Protein AF-A0AAV3IEU6-F1 (afdb_monomer_lite)

Radius of gyration: 14.05 Å; chains: 1; bounding box: 36×24×30 Å

Structure (mmCIF, N/CA/C/O backbone):
data_AF-A0AAV3IEU6-F1
#
_entry.id   AF-A0AAV3IEU6-F1
#
loop_
_atom_site.group_PDB
_atom_site.id
_atom_site.type_symbol
_atom_site.label_atom_id
_atom_site.label_alt_id
_atom_site.label_comp_id
_atom_site.label_asym_id
_atom_site.label_entity_id
_atom_site.label_seq_id
_atom_site.pdbx_PDB_ins_code
_atom_site.Cartn_x
_atom_site.Cartn_y
_atom_site.Cartn_z
_atom_site.occupancy
_atom_site.B_iso_or_equiv
_atom_site.auth_seq_id
_atom_site.auth_comp_id
_atom_site.auth_asym_id
_atom_site.auth_atom_id
_atom_site.pdbx_PDB_model_num
ATOM 1 N N . MET A 1 1 ? 19.255 -11.318 -11.770 1.00 84.19 1 MET A N 1
ATOM 2 C CA . MET A 1 1 ? 18.172 -12.029 -12.494 1.00 84.19 1 MET A CA 1
ATOM 3 C C . MET A 1 1 ? 16.800 -11.730 -11.890 1.00 84.19 1 MET A C 1
ATOM 5 O O . MET A 1 1 ? 15.959 -11.214 -12.611 1.00 84.19 1 MET A O 1
ATOM 9 N N . ILE A 1 2 ? 16.597 -11.945 -10.580 1.00 91.69 2 ILE A N 1
ATOM 10 C CA . ILE A 1 2 ? 15.323 -11.649 -9.889 1.00 91.69 2 ILE A CA 1
ATOM 11 C C . ILE A 1 2 ? 14.898 -10.173 -9.970 1.00 91.69 2 ILE A C 1
ATOM 13 O O . ILE A 1 2 ? 13.747 -9.879 -10.263 1.00 91.69 2 ILE A O 1
ATOM 17 N N . GLU A 1 3 ? 15.838 -9.243 -9.801 1.00 91.94 3 GLU A N 1
ATOM 18 C CA . GLU A 1 3 ? 15.566 -7.804 -9.874 1.00 91.94 3 GLU A CA 1
ATOM 19 C C . GLU A 1 3 ? 14.980 -7.386 -11.232 1.00 91.94 3 GLU A C 1
ATOM 21 O O . GLU A 1 3 ? 13.992 -6.661 -11.282 1.00 91.94 3 GLU A O 1
ATOM 26 N N . ASN A 1 4 ? 15.542 -7.883 -12.338 1.00 90.50 4 ASN A N 1
ATOM 27 C CA . ASN A 1 4 ? 15.050 -7.570 -13.683 1.00 90.50 4 ASN A CA 1
ATOM 28 C C . ASN A 1 4 ? 13.661 -8.161 -13.936 1.00 90.50 4 ASN A C 1
ATOM 30 O O . ASN A 1 4 ? 12.842 -7.518 -14.585 1.00 90.50 4 ASN A O 1
ATOM 34 N N . TYR A 1 5 ? 13.385 -9.355 -13.404 1.00 91.75 5 TYR A N 1
ATOM 35 C CA . TYR A 1 5 ? 12.052 -9.951 -13.464 1.00 91.75 5 TYR A CA 1
ATOM 36 C C . TYR A 1 5 ? 11.022 -9.082 -12.729 1.00 91.75 5 TYR A C 1
ATOM 38 O O . TYR A 1 5 ? 9.998 -8.726 -13.304 1.00 91.75 5 TYR A O 1
ATOM 46 N N . ILE A 1 6 ? 11.331 -8.669 -11.494 1.00 91.19 6 ILE A N 1
ATOM 47 C CA . ILE A 1 6 ? 10.476 -7.778 -10.696 1.00 91.19 6 ILE A CA 1
ATOM 48 C C . ILE A 1 6 ? 10.249 -6.451 -11.429 1.00 91.19 6 ILE A C 1
ATOM 50 O O . ILE A 1 6 ? 9.108 -6.021 -11.576 1.00 91.19 6 ILE A O 1
ATOM 54 N N . LYS A 1 7 ? 11.314 -5.821 -11.941 1.00 89.06 7 LYS A N 1
ATOM 55 C CA . LYS A 1 7 ? 11.208 -4.589 -12.741 1.00 89.06 7 LYS A CA 1
ATOM 56 C C . LYS A 1 7 ? 10.298 -4.773 -13.957 1.00 89.06 7 LYS A C 1
ATOM 58 O O . LYS A 1 7 ? 9.500 -3.886 -14.240 1.00 89.06 7 LYS A O 1
ATOM 63 N N . GLY A 1 8 ? 10.390 -5.919 -14.635 1.00 89.94 8 GLY A N 1
ATOM 64 C CA . 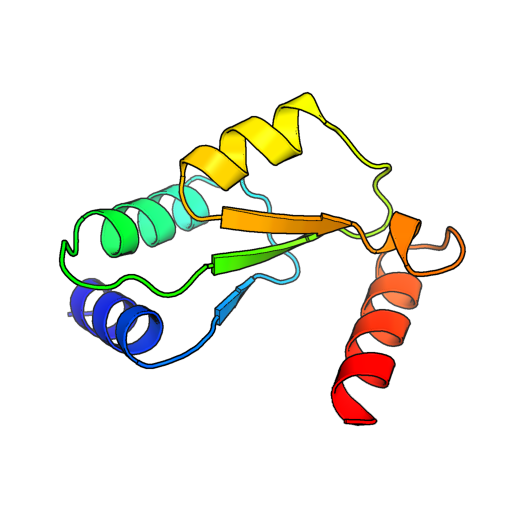GLY A 1 8 ? 9.515 -6.284 -15.748 1.00 89.94 8 GLY A CA 1
ATOM 65 C C . GLY A 1 8 ? 8.044 -6.291 -15.337 1.00 89.94 8 GLY A C 1
ATOM 66 O O . GLY A 1 8 ? 7.275 -5.502 -15.878 1.00 89.94 8 GLY A O 1
ATOM 67 N N . VAL A 1 9 ? 7.685 -7.082 -14.320 1.00 90.62 9 VAL A N 1
ATOM 68 C CA . VAL A 1 9 ? 6.300 -7.195 -13.820 1.00 90.62 9 VAL A CA 1
ATOM 69 C C . VAL A 1 9 ? 5.725 -5.830 -13.441 1.00 90.62 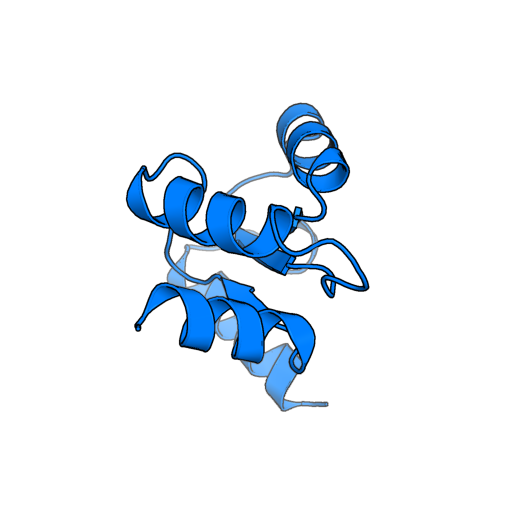9 VAL A C 1
ATOM 71 O O . VAL A 1 9 ? 4.646 -5.460 -13.878 1.00 90.62 9 VAL A O 1
ATOM 74 N N . PHE A 1 10 ? 6.457 -5.028 -12.671 1.00 89.81 10 PHE A N 1
ATOM 75 C CA . PHE A 1 10 ? 5.965 -3.716 -12.237 1.00 89.81 10 PHE A CA 1
ATOM 76 C C . PHE A 1 10 ? 5.918 -2.658 -13.357 1.00 89.81 10 PHE A C 1
ATOM 78 O O . PHE A 1 10 ? 5.296 -1.606 -13.193 1.00 89.81 10 PHE A O 1
ATOM 85 N N . SER A 1 11 ? 6.587 -2.900 -14.488 1.00 86.69 11 SER A N 1
ATOM 86 C CA . SER A 1 11 ? 6.485 -2.042 -15.673 1.00 86.69 11 SER A CA 1
ATOM 87 C C . SER A 1 11 ? 5.259 -2.381 -16.529 1.00 86.69 11 SER A C 1
ATOM 89 O O . SER A 1 11 ? 4.650 -1.489 -17.122 1.00 86.69 11 SER A O 1
ATOM 91 N N . THR A 1 12 ? 4.867 -3.659 -16.568 1.00 89.06 12 THR A N 1
ATOM 92 C CA . THR A 1 12 ? 3.782 -4.174 -17.415 1.00 89.06 12 THR A CA 1
ATOM 93 C C . THR A 1 12 ? 2.452 -4.296 -16.693 1.00 89.06 12 THR A C 1
ATOM 95 O O . THR A 1 12 ? 1.410 -4.088 -17.315 1.00 89.06 12 THR A O 1
ATOM 98 N N . ASP A 1 13 ? 2.453 -4.541 -15.387 1.00 90.00 13 ASP A N 1
ATOM 99 C CA . ASP A 1 13 ? 1.278 -4.931 -14.612 1.00 90.00 13 ASP A CA 1
ATOM 100 C C . ASP A 1 13 ? 1.011 -3.968 -13.453 1.00 90.00 13 ASP A C 1
ATOM 102 O O . ASP A 1 13 ? 1.913 -3.333 -12.905 1.00 90.00 13 ASP A O 1
ATOM 106 N N . THR A 1 14 ? -0.260 -3.846 -13.072 1.00 89.44 14 THR A N 1
ATOM 107 C CA . THR A 1 14 ? -0.633 -3.143 -11.840 1.00 89.44 14 THR A CA 1
ATOM 108 C C . THR A 1 14 ? -0.424 -4.089 -10.666 1.00 89.44 14 THR A C 1
ATOM 110 O O . THR A 1 14 ? -1.023 -5.162 -10.624 1.00 89.44 14 THR A O 1
ATOM 113 N N . VAL A 1 15 ? 0.400 -3.685 -9.699 1.00 91.12 15 VAL A N 1
ATOM 114 C CA . VAL A 1 15 ? 0.766 -4.531 -8.558 1.00 91.12 15 VAL A CA 1
ATOM 115 C C . VAL A 1 15 ? 0.117 -4.023 -7.274 1.00 91.12 15 VAL A C 1
ATOM 117 O O . VAL A 1 15 ? 0.167 -2.831 -6.964 1.00 91.12 15 VAL A O 1
ATOM 120 N N . ILE A 1 16 ? -0.458 -4.957 -6.511 1.00 92.56 16 ILE A N 1
ATOM 121 C CA . ILE A 1 16 ? -0.989 -4.728 -5.166 1.00 92.56 16 ILE A CA 1
ATOM 122 C C . ILE A 1 16 ? -0.135 -5.511 -4.164 1.00 92.56 16 ILE A C 1
ATOM 124 O O . ILE A 1 16 ? -0.004 -6.729 -4.266 1.00 92.56 16 ILE A O 1
ATOM 128 N N . LEU A 1 17 ? 0.423 -4.815 -3.177 1.00 92.38 17 LEU A N 1
ATOM 129 C CA . LEU A 1 17 ? 1.150 -5.403 -2.054 1.00 92.38 17 LEU A CA 1
ATOM 130 C C . LEU A 1 17 ? 0.187 -5.639 -0.879 1.00 92.38 17 LEU A C 1
ATOM 132 O O . LEU A 1 17 ? -0.450 -4.702 -0.391 1.00 92.38 17 LEU A O 1
ATOM 136 N N . LEU A 1 18 ? 0.092 -6.896 -0.431 1.00 91.50 18 LEU A N 1
ATOM 137 C CA . LEU A 1 18 ? -0.833 -7.370 0.606 1.00 91.50 18 LEU A CA 1
ATOM 138 C C . LEU A 1 18 ? -0.079 -8.105 1.717 1.00 91.50 18 LEU A C 1
ATOM 140 O O . LEU A 1 18 ? 0.762 -8.946 1.422 1.00 91.50 18 LEU A O 1
ATOM 144 N N . GLY A 1 19 ? -0.413 -7.838 2.982 1.00 86.56 19 GLY A N 1
ATOM 145 C CA . GLY A 1 19 ? 0.124 -8.594 4.126 1.00 86.56 19 GLY A CA 1
ATOM 146 C C . GLY A 1 19 ? 1.576 -8.277 4.500 1.00 86.56 19 GLY A C 1
ATOM 147 O O . GLY A 1 19 ? 2.166 -8.980 5.314 1.00 86.56 19 GLY A O 1
ATOM 148 N N . TYR A 1 20 ? 2.147 -7.217 3.932 1.00 89.62 20 TYR A N 1
ATOM 149 C CA . TYR A 1 20 ? 3.499 -6.757 4.239 1.00 89.62 20 TYR A CA 1
ATOM 150 C C . TYR A 1 20 ? 3.478 -5.480 5.077 1.00 89.62 20 TYR A C 1
ATOM 152 O O . TYR A 1 20 ? 2.427 -4.889 5.319 1.00 89.62 20 TYR A O 1
ATOM 160 N N . SER A 1 21 ? 4.661 -5.021 5.483 1.00 88.56 21 SER A N 1
ATOM 161 C CA . SER A 1 21 ? 4.864 -3.678 6.020 1.00 88.56 21 SER A CA 1
ATOM 162 C C . SER A 1 21 ? 5.749 -2.861 5.084 1.00 88.56 21 SER A C 1
ATOM 164 O O . SER A 1 21 ? 6.794 -3.334 4.647 1.00 88.56 21 SER A O 1
ATOM 166 N N . LEU A 1 22 ? 5.401 -1.594 4.843 1.00 87.56 22 LEU A N 1
ATOM 167 C CA . LEU A 1 22 ? 6.284 -0.653 4.136 1.00 87.56 22 LEU A CA 1
ATOM 168 C C . LEU A 1 22 ? 7.556 -0.315 4.936 1.00 87.56 22 LEU A C 1
ATOM 170 O O . LEU A 1 22 ? 8.504 0.247 4.387 1.00 87.56 22 LEU A O 1
ATOM 174 N N . SER A 1 23 ? 7.600 -0.653 6.231 1.00 88.19 23 SER A N 1
ATOM 175 C CA . SER A 1 23 ? 8.815 -0.536 7.040 1.00 88.19 23 SER A CA 1
ATOM 176 C C . SER A 1 23 ? 9.816 -1.676 6.806 1.00 88.19 23 SER A C 1
ATOM 178 O O . SER A 1 23 ? 10.992 -1.480 7.128 1.00 88.19 23 SER A O 1
ATOM 180 N N . ASP A 1 24 ? 9.386 -2.800 6.219 1.00 91.75 24 ASP A N 1
ATOM 181 C CA . ASP A 1 24 ? 10.208 -3.986 5.951 1.00 91.75 24 ASP A CA 1
ATOM 182 C C . ASP A 1 24 ? 11.348 -3.672 4.965 1.00 91.75 24 ASP A C 1
ATOM 184 O O . ASP A 1 24 ? 11.162 -2.990 3.952 1.00 91.75 24 ASP A O 1
ATOM 188 N N . GLN A 1 25 ? 12.554 -4.151 5.273 1.00 92.81 25 GLN A N 1
ATOM 189 C CA . GLN A 1 25 ? 13.749 -3.872 4.478 1.00 92.81 25 GLN A CA 1
ATOM 190 C C . GLN A 1 25 ? 13.699 -4.513 3.085 1.00 92.81 25 GLN A C 1
ATOM 192 O O . GLN A 1 25 ? 14.126 -3.882 2.116 1.00 92.81 25 GLN A O 1
ATOM 197 N N . ASN A 1 26 ? 13.140 -5.715 2.960 1.00 92.69 26 ASN A N 1
ATOM 198 C CA . ASN A 1 26 ? 12.990 -6.411 1.685 1.00 92.69 26 ASN A CA 1
ATOM 199 C C . ASN A 1 26 ? 11.965 -5.696 0.801 1.00 92.69 26 ASN A C 1
ATOM 201 O O . ASN A 1 26 ? 12.209 -5.485 -0.385 1.00 92.69 26 ASN A O 1
ATOM 205 N N . VAL A 1 27 ? 10.851 -5.237 1.382 1.00 91.88 27 VAL A N 1
ATOM 206 C CA . VAL A 1 27 ? 9.837 -4.449 0.657 1.00 91.88 27 VAL A CA 1
ATOM 207 C C . VAL A 1 27 ? 10.432 -3.136 0.154 1.00 91.88 27 VAL A C 1
ATOM 209 O O . VAL A 1 27 ? 10.271 -2.789 -1.016 1.00 91.88 27 VAL A O 1
ATOM 212 N N . LYS A 1 28 ? 11.181 -2.423 1.004 1.00 90.94 28 LYS A N 1
ATOM 213 C CA . LYS A 1 28 ? 11.901 -1.202 0.607 1.00 90.94 28 LYS A CA 1
ATOM 214 C C . LYS A 1 28 ? 12.902 -1.462 -0.515 1.00 90.94 28 LYS A C 1
ATOM 216 O O . LYS A 1 28 ? 13.007 -0.642 -1.424 1.00 90.94 28 LYS A O 1
ATOM 221 N N . GLN A 1 29 ? 13.624 -2.581 -0.463 1.00 91.88 29 GLN A N 1
ATOM 222 C CA . GLN A 1 29 ? 14.566 -2.965 -1.511 1.00 91.88 29 GLN A CA 1
ATOM 223 C C . GLN A 1 29 ? 13.846 -3.229 -2.838 1.00 91.88 29 GLN A C 1
ATOM 225 O O . GLN A 1 29 ? 14.244 -2.663 -3.853 1.00 91.88 29 GLN A O 1
ATOM 230 N N . ILE A 1 30 ? 12.756 -4.003 -2.820 1.00 91.12 30 ILE A N 1
ATOM 23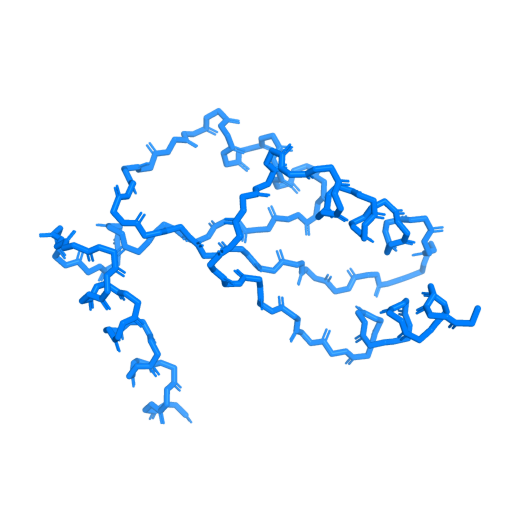1 C CA . ILE A 1 30 ? 11.928 -4.267 -4.004 1.00 91.12 30 ILE A CA 1
ATOM 232 C C . ILE A 1 30 ? 11.446 -2.951 -4.614 1.00 91.12 30 ILE A C 1
ATOM 234 O O . ILE A 1 30 ? 11.691 -2.703 -5.789 1.00 91.12 30 ILE A O 1
ATOM 238 N N . ILE A 1 31 ? 10.841 -2.073 -3.809 1.00 89.06 31 ILE A N 1
ATOM 239 C CA . ILE A 1 31 ? 10.360 -0.753 -4.245 1.00 89.06 31 ILE A CA 1
ATOM 240 C C . ILE A 1 31 ? 11.496 0.086 -4.845 1.00 89.06 31 ILE A C 1
ATOM 242 O O . ILE A 1 31 ? 11.307 0.723 -5.878 1.00 89.06 31 ILE A O 1
ATOM 246 N N . SER A 1 32 ? 12.677 0.083 -4.221 1.00 88.75 32 SER A N 1
ATOM 247 C CA . SER A 1 32 ? 13.854 0.803 -4.720 1.00 88.75 32 SER A CA 1
ATOM 248 C C . SER A 1 32 ? 14.279 0.304 -6.101 1.00 88.75 32 SER A C 1
ATOM 250 O O . SER A 1 32 ? 14.510 1.108 -7.007 1.00 88.75 32 SER A O 1
ATOM 252 N N . TRP A 1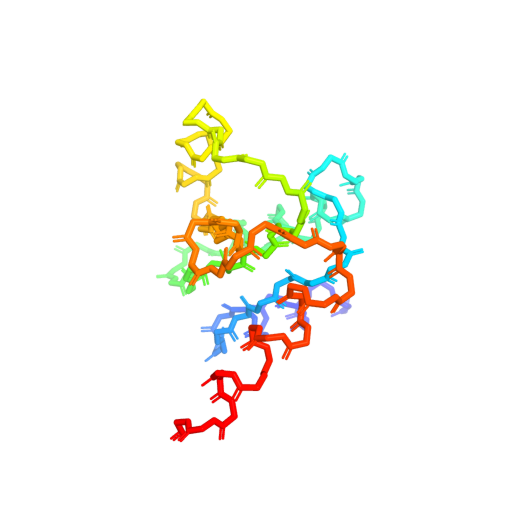 33 ? 14.305 -1.019 -6.302 1.00 89.62 33 TRP A N 1
ATOM 253 C CA . TRP A 1 33 ? 14.568 -1.599 -7.614 1.00 89.62 33 TRP A CA 1
ATOM 254 C C . TRP A 1 33 ? 13.570 -1.092 -8.646 1.00 89.62 33 TRP A C 1
ATOM 256 O O . TRP A 1 33 ? 13.988 -0.633 -9.707 1.00 89.62 33 TRP A O 1
ATOM 266 N N . VAL A 1 34 ? 12.275 -1.100 -8.338 1.00 87.44 34 VAL A N 1
ATOM 267 C CA . VAL A 1 34 ? 11.262 -0.662 -9.304 1.00 87.44 34 VAL A CA 1
ATOM 268 C C . VAL A 1 34 ? 11.380 0.829 -9.617 1.00 87.44 34 VAL A C 1
ATOM 270 O O . VAL A 1 34 ? 11.406 1.213 -10.782 1.00 87.44 34 VAL A O 1
ATOM 273 N N . ASN A 1 35 ? 11.541 1.665 -8.590 1.00 81.81 35 ASN A N 1
ATOM 274 C CA . ASN A 1 35 ? 11.643 3.116 -8.740 1.00 81.81 35 ASN A CA 1
ATOM 275 C C . ASN A 1 35 ? 12.921 3.556 -9.476 1.00 81.81 35 ASN A C 1
ATOM 277 O O . ASN A 1 35 ? 12.937 4.625 -10.079 1.00 81.81 35 ASN A O 1
ATOM 281 N N . SER A 1 36 ? 13.979 2.736 -9.475 1.00 79.44 36 SER A N 1
ATOM 282 C CA . SER A 1 36 ? 15.191 2.991 -10.269 1.00 79.44 36 SER A CA 1
ATOM 283 C C . SER A 1 36 ? 14.987 2.828 -11.786 1.00 79.44 36 SER A C 1
ATOM 285 O O . SER A 1 36 ? 15.837 3.252 -12.570 1.00 79.44 36 SER A O 1
ATOM 287 N N . HIS A 1 37 ? 13.880 2.213 -12.226 1.00 71.06 37 HIS A N 1
ATOM 288 C CA . HIS A 1 37 ? 13.587 1.957 -13.636 1.00 71.06 37 HIS A CA 1
ATOM 289 C C . HIS A 1 37 ? 12.767 3.117 -14.242 1.00 71.06 37 HIS A C 1
ATOM 291 O O . HIS A 1 37 ? 11.587 3.290 -13.964 1.00 71.06 37 HIS A O 1
ATOM 297 N N . SER A 1 38 ? 13.403 3.964 -15.057 1.00 57.91 38 SER A N 1
ATOM 298 C CA . SER A 1 38 ? 13.039 5.386 -15.197 1.00 57.91 38 SER A CA 1
ATOM 299 C C . SER A 1 38 ? 12.085 5.803 -16.334 1.00 57.91 38 SER A C 1
ATOM 301 O O . SER A 1 38 ? 12.172 6.947 -16.776 1.00 57.91 38 SER A O 1
ATOM 303 N N . LYS A 1 39 ? 11.168 4.963 -16.844 1.00 59.00 39 LYS A N 1
ATOM 304 C CA . LYS A 1 39 ? 10.310 5.402 -17.980 1.00 59.00 39 LYS A CA 1
ATOM 305 C C . LYS A 1 39 ? 8.793 5.342 -17.807 1.00 59.00 39 LYS A C 1
ATOM 307 O O . LYS A 1 39 ? 8.127 6.187 -18.394 1.00 59.00 39 LYS A O 1
ATOM 312 N N . SER A 1 40 ? 8.236 4.445 -16.997 1.00 63.84 40 SER A N 1
ATOM 313 C CA . SER A 1 40 ? 6.782 4.411 -16.749 1.00 63.84 40 SER A CA 1
ATOM 314 C C . SER A 1 40 ? 6.429 3.395 -15.661 1.00 63.84 40 SER A C 1
ATOM 316 O O . SER A 1 40 ? 5.797 2.374 -15.932 1.00 63.84 40 SER A O 1
ATOM 318 N N . VAL A 1 41 ? 6.881 3.618 -14.426 1.00 71.44 41 VAL A N 1
ATOM 319 C CA . VAL A 1 41 ? 6.481 2.733 -13.322 1.00 71.44 41 VAL A CA 1
ATOM 320 C C . VAL A 1 41 ? 5.002 2.974 -13.040 1.00 71.44 41 VAL A C 1
ATOM 322 O O . VAL A 1 41 ? 4.613 4.082 -12.662 1.00 71.44 41 VAL A O 1
ATOM 325 N N . LYS A 1 42 ? 4.173 1.947 -13.249 1.00 83.06 42 LYS A N 1
ATOM 326 C CA . LYS A 1 42 ? 2.757 2.003 -12.879 1.00 83.06 42 LYS A CA 1
ATOM 327 C C . LYS A 1 42 ? 2.631 2.251 -11.368 1.00 83.06 42 LYS A C 1
ATOM 329 O O . LYS A 1 42 ? 3.513 1.829 -10.618 1.00 83.06 42 LYS A O 1
ATOM 334 N N . PRO A 1 43 ? 1.564 2.922 -10.903 1.00 87.88 43 PRO A N 1
ATOM 335 C CA . PRO A 1 43 ? 1.335 3.123 -9.476 1.00 87.88 43 PRO A CA 1
ATOM 336 C C . PRO A 1 43 ? 1.392 1.799 -8.707 1.00 87.88 43 PRO A C 1
ATOM 338 O O . PRO A 1 43 ? 0.741 0.825 -9.094 1.00 87.88 43 PRO A O 1
ATOM 341 N N . ILE A 1 44 ? 2.155 1.766 -7.614 1.00 90.88 44 ILE A N 1
ATOM 342 C CA . ILE A 1 44 ? 2.198 0.608 -6.716 1.00 90.88 44 ILE A CA 1
ATOM 343 C C . ILE A 1 44 ? 1.096 0.791 -5.685 1.00 90.88 44 ILE A C 1
ATOM 345 O O . ILE A 1 44 ? 1.092 1.791 -4.970 1.00 90.88 44 ILE A O 1
ATOM 349 N N . TYR A 1 45 ? 0.187 -0.171 -5.561 1.00 93.44 45 TYR A N 1
ATOM 350 C CA . TYR A 1 45 ? -0.850 -0.117 -4.536 1.00 93.44 45 TYR A CA 1
ATOM 351 C C . TYR A 1 45 ? -0.434 -0.919 -3.312 1.00 93.44 45 TYR A C 1
ATOM 353 O O . TYR A 1 45 ? 0.091 -2.025 -3.420 1.00 93.44 45 TYR A O 1
ATOM 361 N N . PHE A 1 46 ? -0.691 -0.372 -2.132 1.00 95.06 46 PHE A N 1
ATOM 362 C CA . PHE A 1 46 ? -0.411 -1.034 -0.867 1.00 95.06 46 PHE A CA 1
ATOM 363 C C . PHE A 1 46 ? -1.669 -1.047 -0.011 1.00 95.06 46 PHE A C 1
ATOM 365 O O . PHE A 1 46 ? -2.247 0.008 0.237 1.00 95.06 46 PHE A O 1
ATOM 372 N N . ILE A 1 47 ? -2.094 -2.218 0.457 1.00 94.38 47 ILE A N 1
ATOM 373 C CA . ILE A 1 47 ? -3.311 -2.322 1.269 1.00 94.38 47 ILE A CA 1
ATOM 374 C C . ILE A 1 47 ? -2.950 -2.353 2.743 1.00 94.38 47 ILE A C 1
ATOM 376 O O . ILE A 1 47 ? -2.144 -3.175 3.181 1.00 94.38 47 ILE A O 1
ATOM 380 N N . LYS A 1 48 ? -3.588 -1.474 3.514 1.00 93.75 48 LYS A N 1
ATOM 381 C CA . LYS A 1 48 ? -3.523 -1.485 4.971 1.00 93.75 48 LYS A CA 1
ATOM 382 C C . LYS A 1 48 ? -4.870 -1.828 5.559 1.00 93.75 48 LYS A C 1
ATOM 384 O O . LYS A 1 48 ? -5.848 -1.133 5.301 1.00 93.75 48 LYS A O 1
ATOM 389 N N . THR A 1 49 ? -4.862 -2.874 6.375 1.00 93.25 49 THR A N 1
ATOM 390 C CA . THR A 1 49 ? -6.018 -3.346 7.129 1.00 93.25 49 THR A CA 1
ATOM 391 C C . THR A 1 49 ? -5.877 -3.051 8.607 1.00 93.25 49 THR A C 1
ATOM 393 O O . THR A 1 49 ? -4.760 -2.911 9.110 1.00 93.25 49 THR A O 1
ATOM 396 N N . ALA A 1 50 ? -7.021 -2.940 9.275 1.00 90.44 50 ALA A N 1
ATOM 397 C CA . ALA A 1 50 ? -7.174 -2.594 10.681 1.00 90.44 50 ALA A CA 1
ATOM 398 C C . ALA A 1 50 ? -6.318 -1.389 11.120 1.00 90.44 50 ALA A C 1
ATOM 400 O O . ALA A 1 50 ? -5.786 -1.351 12.229 1.00 90.44 50 ALA A O 1
ATOM 401 N N . LYS A 1 51 ? -6.144 -0.412 10.222 1.00 90.69 51 LYS A N 1
ATOM 402 C CA . LYS A 1 51 ? -5.403 0.821 10.482 1.00 90.69 51 LYS A CA 1
ATOM 403 C C . LYS A 1 51 ? -6.211 2.014 9.992 1.00 90.69 51 LYS A C 1
ATOM 405 O O . LYS A 1 51 ? -6.631 2.034 8.835 1.00 90.69 51 LYS A O 1
ATOM 410 N N . GLU A 1 52 ? -6.356 3.005 10.864 1.00 91.12 52 GLU A N 1
ATOM 411 C CA . GLU A 1 52 ? -6.997 4.272 10.529 1.00 91.12 52 GLU A CA 1
ATOM 412 C C . GLU A 1 52 ? -6.152 5.062 9.529 1.00 91.12 52 GLU A C 1
ATOM 414 O O . GLU A 1 52 ? -4.929 4.884 9.432 1.00 91.12 52 GLU A O 1
ATOM 419 N N . PHE A 1 53 ? -6.813 5.939 8.775 1.00 93.25 53 PHE A N 1
ATOM 420 C CA . PHE A 1 53 ? -6.140 6.795 7.815 1.00 93.25 53 PHE A CA 1
ATOM 421 C C . PHE A 1 53 ? -5.090 7.686 8.490 1.00 93.25 53 PHE A C 1
ATOM 423 O O . PHE A 1 53 ? -5.378 8.466 9.396 1.00 93.25 53 PHE A O 1
ATOM 430 N N . ASP A 1 54 ? -3.858 7.595 7.993 1.00 93.38 54 ASP A N 1
ATOM 431 C CA . ASP A 1 54 ? -2.724 8.401 8.432 1.00 93.38 54 ASP A CA 1
ATOM 432 C C . ASP A 1 54 ? -2.272 9.286 7.269 1.00 93.38 54 ASP A C 1
ATOM 434 O O . ASP A 1 54 ? -1.627 8.831 6.322 1.00 93.38 54 ASP A O 1
ATOM 438 N N . ARG A 1 55 ? -2.627 10.573 7.336 1.00 93.38 55 ARG A N 1
ATOM 439 C CA . ARG A 1 55 ? -2.350 11.538 6.265 1.00 93.38 55 ARG A CA 1
ATOM 440 C C . ARG A 1 55 ? -0.855 11.729 6.013 1.00 93.38 55 ARG A C 1
ATOM 442 O O . ARG A 1 55 ? -0.456 11.906 4.864 1.00 93.38 55 ARG A O 1
ATOM 449 N N . ILE A 1 56 ? -0.039 11.731 7.067 1.00 93.25 56 ILE A N 1
ATOM 450 C CA . ILE A 1 56 ? 1.407 11.957 6.945 1.00 93.25 56 ILE A CA 1
ATOM 451 C C . ILE A 1 56 ? 2.026 10.775 6.201 1.00 93.25 56 ILE A C 1
ATOM 453 O O . ILE A 1 56 ? 2.788 10.962 5.253 1.00 93.25 56 ILE A O 1
ATOM 457 N N . GLU A 1 57 ? 1.650 9.560 6.597 1.00 92.25 57 GLU A N 1
ATOM 458 C CA . GLU A 1 57 ? 2.078 8.337 5.929 1.00 92.25 57 GLU A CA 1
ATOM 459 C C . GLU A 1 57 ? 1.607 8.286 4.471 1.00 92.25 57 GLU A C 1
ATOM 461 O O . GLU A 1 57 ? 2.406 8.024 3.568 1.00 92.25 57 GLU A O 1
ATOM 466 N N . PHE A 1 58 ? 0.328 8.571 4.236 1.00 93.19 58 PHE A N 1
ATOM 467 C CA . PHE A 1 58 ? -0.264 8.567 2.906 1.00 93.19 58 PHE A CA 1
ATOM 468 C C . PHE A 1 58 ? 0.490 9.490 1.940 1.00 93.19 58 PHE A C 1
ATOM 470 O O . PHE A 1 58 ? 0.926 9.038 0.881 1.00 93.19 58 PHE A O 1
ATOM 477 N N . GLU A 1 59 ? 0.711 10.755 2.311 1.00 93.44 59 GLU A N 1
ATOM 478 C CA . GLU A 1 59 ? 1.413 11.713 1.447 1.00 93.44 59 GLU A CA 1
ATOM 479 C C . GLU A 1 59 ? 2.898 11.352 1.266 1.00 93.44 59 GLU A C 1
ATOM 481 O O . GLU A 1 59 ? 3.434 11.460 0.160 1.00 93.44 59 GLU A O 1
ATOM 486 N N . PHE A 1 60 ? 3.566 10.851 2.313 1.00 90.44 60 PHE A N 1
ATOM 487 C CA . PHE A 1 60 ? 4.961 10.409 2.220 1.00 90.44 60 PHE A CA 1
ATOM 488 C C . PHE A 1 60 ? 5.159 9.307 1.172 1.00 90.44 60 PHE A C 1
ATOM 490 O O . PHE A 1 60 ? 6.111 9.359 0.388 1.00 90.44 60 PHE A O 1
ATOM 497 N N . TYR A 1 61 ? 4.273 8.308 1.151 1.00 90.25 61 TYR A N 1
ATOM 498 C CA . TYR A 1 61 ? 4.365 7.188 0.215 1.00 90.25 61 TYR A CA 1
ATOM 499 C C . TYR A 1 61 ? 3.820 7.530 -1.173 1.00 90.25 61 TYR A C 1
ATOM 501 O O . TYR A 1 61 ? 4.408 7.102 -2.170 1.00 90.25 61 TYR A O 1
ATOM 509 N N . LYS A 1 62 ? 2.799 8.387 -1.265 1.00 90.69 62 LYS A N 1
ATOM 510 C CA . LYS A 1 62 ? 2.288 8.903 -2.541 1.00 90.69 62 LYS A CA 1
ATOM 511 C C . LYS A 1 62 ? 3.375 9.623 -3.341 1.00 90.69 62 LYS A C 1
ATOM 513 O O . LYS A 1 62 ? 3.526 9.361 -4.531 1.00 90.69 62 LYS A O 1
ATOM 518 N N . ASN A 1 63 ? 4.216 10.423 -2.679 1.00 86.75 63 ASN A N 1
ATOM 519 C CA . ASN A 1 63 ? 5.377 11.076 -3.305 1.00 86.75 63 ASN A CA 1
ATOM 520 C C . ASN A 1 63 ? 6.436 10.089 -3.837 1.00 86.75 63 ASN A C 1
ATOM 522 O O . ASN A 1 63 ? 7.314 10.477 -4.603 1.00 86.75 63 ASN A O 1
ATOM 526 N N . LYS A 1 64 ? 6.360 8.811 -3.449 1.00 85.00 64 LYS A N 1
ATOM 527 C CA . LYS A 1 64 ? 7.225 7.717 -3.915 1.00 85.00 64 LYS A CA 1
ATOM 528 C C . LYS A 1 64 ? 6.523 6.779 -4.905 1.00 85.00 64 LYS A C 1
ATOM 530 O O . LYS A 1 64 ? 6.995 5.659 -5.095 1.00 85.00 64 LYS A O 1
ATOM 535 N N . ASN A 1 65 ? 5.415 7.225 -5.508 1.00 87.19 65 ASN A N 1
ATOM 536 C CA . ASN A 1 65 ? 4.562 6.451 -6.421 1.00 87.19 65 ASN A CA 1
ATOM 537 C C . ASN A 1 65 ? 3.910 5.210 -5.769 1.00 87.19 65 ASN A C 1
ATOM 539 O O . ASN A 1 65 ? 3.580 4.233 -6.444 1.00 87.19 65 ASN A O 1
ATOM 543 N N . ILE A 1 66 ? 3.736 5.238 -4.442 1.00 90.69 66 ILE A N 1
ATOM 544 C CA . ILE A 1 66 ? 3.080 4.178 -3.671 1.00 90.69 66 ILE A CA 1
ATOM 545 C C . ILE A 1 66 ? 1.759 4.718 -3.131 1.00 90.69 66 ILE A C 1
ATOM 547 O O . ILE A 1 66 ? 1.722 5.602 -2.278 1.00 90.69 66 ILE A O 1
ATOM 551 N N . HIS A 1 67 ? 0.662 4.153 -3.610 1.00 93.00 67 HIS A N 1
ATOM 552 C CA . HIS A 1 67 ? -0.690 4.532 -3.241 1.00 93.00 67 HIS A CA 1
ATOM 553 C C . HIS A 1 67 ? -1.206 3.583 -2.166 1.00 93.00 67 HIS A C 1
ATOM 555 O O . HIS A 1 67 ? -1.485 2.412 -2.425 1.00 93.00 67 HIS A O 1
ATOM 561 N N . ILE A 1 68 ? -1.328 4.092 -0.943 1.00 94.12 68 ILE A N 1
ATOM 562 C CA . ILE A 1 68 ? -1.856 3.309 0.170 1.00 94.12 68 ILE A CA 1
ATOM 563 C C . ILE A 1 68 ? -3.381 3.374 0.149 1.00 94.12 68 ILE A C 1
ATOM 565 O O . ILE A 1 68 ? -3.959 4.460 0.131 1.00 94.12 68 ILE A O 1
ATOM 569 N N . LEU A 1 69 ? -4.021 2.209 0.185 1.00 93.75 69 LEU A N 1
ATOM 570 C CA . LEU A 1 69 ? -5.456 2.065 0.389 1.00 93.75 69 LEU A CA 1
ATOM 571 C C . LEU A 1 69 ? -5.692 1.572 1.817 1.00 93.75 69 LEU A C 1
ATOM 573 O O . LEU A 1 69 ? -5.267 0.474 2.187 1.00 93.75 69 LEU A O 1
ATOM 577 N N . TYR A 1 70 ? -6.360 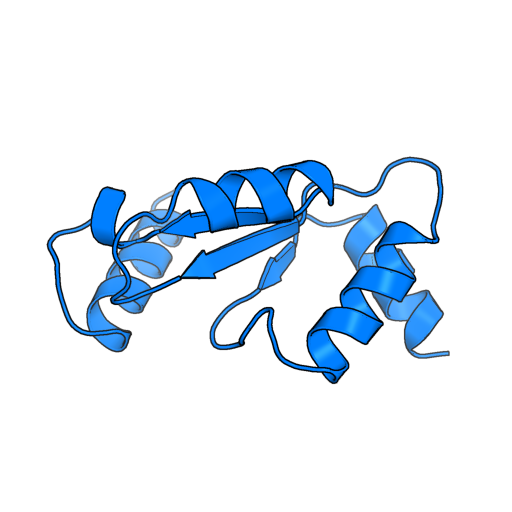2.399 2.613 1.00 93.75 70 TYR A N 1
ATOM 578 C CA . TYR A 1 70 ? -6.766 2.073 3.975 1.00 93.75 70 TYR A CA 1
ATOM 579 C C . TYR A 1 70 ? -8.153 1.439 3.912 1.00 93.75 70 TYR A C 1
ATOM 581 O O . TYR A 1 70 ? -9.124 2.102 3.554 1.00 93.75 70 TYR A O 1
ATOM 589 N N . THR A 1 71 ? -8.267 0.149 4.228 1.00 92.88 71 THR A N 1
ATOM 590 C CA . THR A 1 71 ? -9.553 -0.561 4.128 1.00 92.88 71 THR A CA 1
ATOM 591 C C . THR A 1 71 ? -10.580 -0.059 5.133 1.00 92.88 71 THR A C 1
ATOM 593 O O . THR A 1 71 ? -11.767 -0.140 4.844 1.00 92.88 71 THR A O 1
ATOM 596 N N . GLN A 1 72 ? -10.154 0.532 6.252 1.00 92.12 72 GLN A N 1
ATOM 597 C CA . GLN A 1 72 ? -11.055 1.151 7.233 1.00 92.12 72 GLN A CA 1
ATOM 598 C C . GLN A 1 72 ? -11.797 2.387 6.717 1.00 92.12 72 GLN A C 1
ATOM 600 O O . GLN A 1 72 ? -12.849 2.722 7.250 1.00 92.12 72 GLN A O 1
ATOM 605 N N . GLU A 1 73 ? -11.286 3.044 5.673 1.00 90.00 73 GLU A N 1
ATOM 606 C CA . GLU A 1 73 ? -11.990 4.152 5.011 1.00 90.00 73 GLU A CA 1
ATOM 607 C C . GLU A 1 73 ? -13.068 3.648 4.036 1.00 90.00 73 GLU A C 1
ATOM 609 O O . GLU A 1 73 ? -13.919 4.414 3.592 1.00 90.00 73 GLU A O 1
ATOM 614 N N . LEU A 1 74 ? -13.020 2.363 3.665 1.00 86.69 74 LEU A N 1
ATOM 615 C CA . LEU A 1 74 ? -13.877 1.756 2.640 1.00 86.69 74 LEU A CA 1
ATOM 616 C C . LEU A 1 74 ? -14.878 0.749 3.214 1.00 86.69 74 LEU A C 1
ATOM 618 O O . LEU A 1 74 ? -15.933 0.517 2.628 1.00 86.69 74 LEU A O 1
ATOM 622 N N . PHE A 1 75 ? -14.538 0.130 4.339 1.00 88.50 75 PHE A N 1
ATOM 623 C CA . PHE A 1 75 ? -15.316 -0.908 4.994 1.00 88.50 75 PHE A CA 1
ATOM 624 C C . PHE A 1 75 ? -15.474 -0.574 6.475 1.00 88.50 75 PHE A C 1
ATOM 626 O O . PHE A 1 75 ? -14.672 0.150 7.058 1.00 88.50 75 PHE A O 1
ATOM 633 N N . GLU A 1 76 ? -16.503 -1.139 7.103 1.00 87.44 76 GLU A N 1
ATOM 634 C CA . GLU A 1 76 ? -16.662 -1.072 8.556 1.00 87.44 76 GLU A CA 1
ATOM 635 C C . GLU A 1 76 ? -15.388 -1.547 9.264 1.00 87.44 76 GLU A C 1
ATOM 637 O O . GLU A 1 76 ? -14.822 -2.579 8.887 1.00 87.44 76 GLU A O 1
ATOM 642 N N . LYS A 1 77 ? -14.977 -0.820 10.312 1.00 88.81 77 LYS A N 1
ATOM 643 C CA . LYS A 1 77 ? -13.810 -1.164 11.133 1.00 88.81 77 LYS A CA 1
ATOM 644 C C . LYS A 1 77 ? -13.952 -2.589 11.669 1.00 88.81 77 LYS A C 1
ATOM 646 O O . LYS A 1 77 ? -14.866 -2.872 12.446 1.00 88.81 77 LYS A O 1
ATOM 651 N N . LYS A 1 78 ? -13.056 -3.480 11.246 1.00 89.31 78 LYS A N 1
ATOM 652 C CA . LYS A 1 78 ? -13.035 -4.903 11.615 1.00 89.31 78 LYS A CA 1
ATOM 653 C C . LYS A 1 78 ? -11.588 -5.343 11.866 1.00 89.31 78 LYS A C 1
ATOM 655 O O . LYS A 1 78 ? -10.670 -4.527 11.927 1.00 89.31 78 LYS A O 1
ATOM 660 N N . GLY A 1 79 ? -11.377 -6.638 12.079 1.00 90.19 79 GLY A N 1
ATOM 661 C CA . GLY A 1 79 ? -10.035 -7.201 12.143 1.00 90.19 79 GLY A CA 1
ATOM 662 C C . GLY A 1 79 ? -9.348 -7.207 10.774 1.00 90.19 79 GLY A C 1
ATOM 663 O O . GLY A 1 79 ? -9.970 -7.044 9.720 1.00 90.19 79 GLY A O 1
ATOM 664 N N . HIS A 1 80 ? -8.031 -7.426 10.791 1.00 91.12 80 HIS A N 1
ATOM 665 C CA . HIS A 1 80 ? -7.208 -7.466 9.581 1.00 91.12 80 HIS A CA 1
ATOM 666 C C . HIS A 1 80 ? -7.744 -8.439 8.522 1.00 91.12 80 HIS A C 1
ATOM 668 O O . HIS A 1 80 ? -7.691 -8.144 7.327 1.00 91.12 80 HIS A O 1
ATOM 674 N N . TYR A 1 81 ? -8.228 -9.605 8.961 1.00 91.69 81 TYR A N 1
ATOM 675 C CA . TYR A 1 81 ? -8.681 -10.681 8.087 1.00 91.69 81 TYR A CA 1
ATOM 676 C C . TYR A 1 81 ? -10.013 -10.343 7.413 1.00 91.69 81 TYR A C 1
ATOM 678 O O . TYR A 1 81 ? -10.159 -10.498 6.202 1.00 91.69 81 TYR A O 1
ATOM 686 N N . GLU A 1 82 ? -10.974 -9.832 8.175 1.00 93.19 82 GLU A N 1
ATOM 687 C CA . GLU A 1 82 ? -12.312 -9.491 7.703 1.00 93.19 82 GLU A CA 1
ATOM 688 C C . GLU A 1 82 ? -12.285 -8.315 6.725 1.00 93.19 82 GLU A C 1
ATOM 690 O O . GLU A 1 82 ? -12.986 -8.334 5.708 1.00 93.19 82 GLU A O 1
ATOM 695 N N . GLU A 1 83 ? -11.458 -7.304 7.004 1.00 92.62 83 GLU A N 1
ATOM 696 C CA . GLU A 1 83 ? -11.259 -6.173 6.098 1.00 92.62 83 GLU A CA 1
ATOM 697 C C . GLU A 1 83 ? -10.598 -6.619 4.789 1.00 92.62 83 GLU A C 1
ATOM 699 O O . GLU A 1 83 ? -11.070 -6.259 3.709 1.00 92.62 83 GLU A O 1
ATOM 704 N N . LEU A 1 84 ? -9.566 -7.472 4.860 1.00 91.88 84 LEU A N 1
ATOM 705 C CA . LEU A 1 84 ? -8.919 -8.025 3.667 1.00 91.88 84 LEU A CA 1
ATOM 706 C C . LEU A 1 84 ? -9.893 -8.868 2.836 1.00 91.88 84 LEU A C 1
ATOM 708 O O . LEU A 1 84 ? -9.954 -8.727 1.615 1.00 91.88 84 LEU A O 1
ATOM 712 N N . LEU A 1 85 ? -10.682 -9.728 3.485 1.00 92.88 85 LEU A N 1
ATOM 713 C CA . LEU A 1 85 ? -11.714 -10.520 2.819 1.00 92.88 85 LEU A CA 1
ATOM 714 C C . LEU A 1 85 ? -12.749 -9.636 2.124 1.00 92.88 85 LEU A C 1
ATOM 716 O O . LEU A 1 85 ? -13.167 -9.947 1.009 1.00 92.88 85 LEU A O 1
ATOM 720 N N . SER A 1 86 ? -13.175 -8.554 2.774 1.00 92.75 86 SER A N 1
ATOM 721 C CA . SER A 1 86 ? -14.143 -7.609 2.210 1.00 92.75 86 SER A CA 1
ATOM 722 C C . SER A 1 86 ? -13.568 -6.912 0.979 1.00 92.75 86 SER A C 1
ATOM 724 O O . SER A 1 86 ? -14.215 -6.890 -0.068 1.00 92.75 86 SER A O 1
ATOM 726 N N . PHE A 1 87 ? -12.314 -6.463 1.064 1.00 92.12 87 PHE A N 1
ATOM 727 C CA . PHE A 1 87 ? -11.579 -5.877 -0.053 1.00 92.12 87 PHE A CA 1
ATOM 728 C C . PHE A 1 87 ? -11.460 -6.831 -1.251 1.00 92.12 87 PHE A C 1
ATOM 730 O O . PHE A 1 87 ?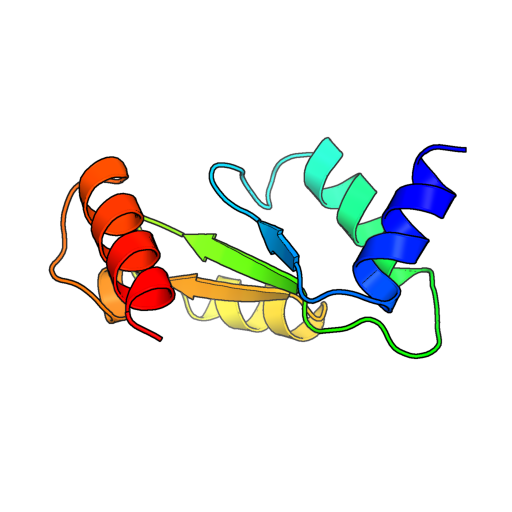 -11.819 -6.470 -2.371 1.00 92.12 87 PHE A O 1
ATOM 737 N N . LEU A 1 88 ? -11.024 -8.075 -1.027 1.00 92.12 88 LEU A N 1
ATOM 738 C CA . LEU A 1 88 ? -10.869 -9.065 -2.099 1.00 92.12 88 LEU A CA 1
ATOM 739 C C . LEU A 1 88 ? -12.210 -9.459 -2.731 1.00 92.12 88 LEU A C 1
ATOM 741 O O . LEU A 1 88 ? -12.291 -9.638 -3.948 1.00 92.12 88 LEU A O 1
ATOM 745 N N . LYS A 1 89 ? -13.275 -9.573 -1.926 1.00 93.69 89 LYS A N 1
ATOM 746 C CA . LYS A 1 89 ? -14.634 -9.804 -2.437 1.00 93.69 89 LYS A CA 1
ATOM 747 C C . LYS A 1 89 ? -15.090 -8.657 -3.329 1.00 93.69 89 LYS A C 1
ATOM 749 O O . LYS A 1 89 ? -15.699 -8.922 -4.357 1.00 93.69 89 LYS A O 1
ATOM 754 N N . GLU A 1 90 ? -14.799 -7.416 -2.953 1.00 92.12 90 GLU A N 1
ATOM 755 C CA . GLU A 1 90 ? -15.187 -6.241 -3.734 1.00 92.12 90 GLU A CA 1
ATOM 756 C C . GLU A 1 90 ? -14.432 -6.152 -5.064 1.00 92.12 90 GLU A C 1
ATOM 758 O O . GLU A 1 90 ? -15.047 -5.882 -6.092 1.00 92.12 90 GLU A O 1
ATOM 763 N N . ILE A 1 91 ? -13.135 -6.480 -5.078 1.00 90.56 91 ILE A N 1
ATOM 764 C CA . ILE A 1 91 ? -12.365 -6.587 -6.326 1.00 90.56 91 ILE A CA 1
ATOM 765 C C . ILE A 1 91 ? -12.952 -7.661 -7.241 1.00 90.56 91 ILE A C 1
ATOM 767 O O . ILE A 1 91 ? -13.114 -7.416 -8.428 1.00 90.56 91 ILE A O 1
ATOM 771 N N . LYS A 1 92 ? -13.301 -8.836 -6.701 1.00 93.25 92 LYS A N 1
ATOM 772 C CA . LYS A 1 92 ? -13.810 -9.967 -7.495 1.00 93.25 92 LYS A CA 1
ATOM 773 C C . LYS A 1 92 ? -15.177 -9.705 -8.145 1.00 93.25 92 LYS A C 1
ATOM 775 O O . LYS A 1 92 ? -15.533 -10.393 -9.096 1.00 93.25 92 LYS A O 1
ATOM 780 N N . LYS A 1 93 ? -15.979 -8.784 -7.604 1.00 91.12 93 LYS A N 1
ATOM 781 C CA . LYS A 1 93 ? -17.295 -8.441 -8.174 1.00 91.12 93 LYS A CA 1
ATOM 782 C C . LYS A 1 93 ? -17.195 -7.661 -9.487 1.00 91.12 93 LYS A C 1
ATOM 784 O O . LYS A 1 93 ? -18.195 -7.591 -10.196 1.00 91.12 93 LYS A O 1
ATOM 789 N N . ARG A 1 94 ? -16.051 -7.028 -9.751 1.00 63.94 94 ARG A N 1
ATOM 790 C CA . ARG A 1 94 ? -15.780 -6.276 -10.978 1.00 63.94 94 ARG A CA 1
ATOM 791 C C . ARG A 1 94 ? -15.153 -7.183 -12.024 1.00 63.94 94 ARG A C 1
ATOM 793 O O . ARG A 1 94 ? -15.485 -6.968 -13.207 1.00 63.94 94 ARG A O 1
#

Sequence (94 aa):
MIENYIKGVFSTDTVILLGYSLSDQNVKQIISWVNSHSKSVKPIYFIKTAKEFDRIEFEFYKNKNIHILYTQELFEKKGHYEELLSFLKEIKKR

Secondary structure (DSSP, 8-state):
-HHHHHHHHHHHS--EE-S--TT-HHHHHHHHHHHTS-S-PPPEEEEE-S----HHHHHHHHTTTEEEEEGGGTS-S--HHHHHHHHHHHHHT-

Foldseek 3Di:
DVLVVLLVCQQPHAEEAPPDDPVDPVVVVSLVSNLVPPDHGAQHEYEDALDDDDPVVQVVVVVSSYHYDYLVVVDPRDGRVVSVVVVVVVVVVD

pLDDT: mean 88.93, std 7.06, range [57.91, 95.06]

Organism: NCBI:txid1159029